Protein AF-A0A938GNB2-F1 (afdb_monomer_lite)

Structure (mmCIF, N/CA/C/O backbone):
data_AF-A0A938GNB2-F1
#
_entry.id   AF-A0A938GNB2-F1
#
loop_
_atom_site.group_PDB
_atom_site.id
_atom_site.type_symbol
_atom_site.label_atom_id
_atom_site.label_alt_id
_atom_site.label_comp_id
_atom_site.label_asym_id
_atom_site.label_entity_id
_atom_site.label_seq_id
_atom_site.pdbx_PDB_ins_code
_atom_site.Cartn_x
_atom_site.Cartn_y
_atom_site.Cartn_z
_atom_site.occupancy
_atom_site.B_iso_or_equiv
_atom_site.auth_seq_id
_atom_site.auth_comp_id
_atom_site.auth_asym_id
_atom_site.auth_atom_id
_atom_site.pdbx_PDB_model_num
ATOM 1 N N . MET A 1 1 ? 9.866 14.753 -5.284 1.00 48.25 1 MET A N 1
ATOM 2 C CA . MET A 1 1 ? 8.605 15.444 -5.637 1.00 48.25 1 MET A CA 1
ATOM 3 C C . MET A 1 1 ? 7.731 14.662 -6.630 1.00 48.25 1 MET A C 1
ATOM 5 O O . MET A 1 1 ? 6.575 15.016 -6.767 1.00 48.25 1 MET A O 1
ATOM 9 N N . ALA A 1 2 ? 8.204 13.586 -7.284 1.00 53.25 2 ALA A N 1
ATOM 10 C CA . ALA A 1 2 ? 7.387 12.778 -8.213 1.00 53.25 2 ALA A CA 1
ATOM 11 C C . ALA A 1 2 ? 6.595 11.619 -7.553 1.00 53.25 2 ALA A C 1
ATOM 13 O O . ALA A 1 2 ? 5.925 10.858 -8.244 1.00 53.25 2 ALA A O 1
ATOM 14 N N . THR A 1 3 ? 6.686 11.465 -6.230 1.00 62.47 3 THR A N 1
ATOM 15 C CA . THR A 1 3 ? 6.144 10.326 -5.468 1.00 62.47 3 THR A CA 1
ATOM 16 C C . THR A 1 3 ? 4.726 10.551 -4.949 1.00 62.47 3 THR A C 1
ATOM 18 O O . THR A 1 3 ? 3.965 9.596 -4.838 1.00 62.47 3 THR A O 1
ATOM 21 N N . GLU A 1 4 ? 4.365 11.796 -4.625 1.00 73.31 4 GLU A N 1
ATOM 22 C CA . GLU A 1 4 ? 3.121 12.114 -3.906 1.00 73.31 4 GLU A CA 1
ATOM 23 C C . GLU A 1 4 ? 1.844 11.673 -4.637 1.00 73.31 4 GLU A C 1
ATOM 25 O O . GLU A 1 4 ? 0.977 11.098 -3.982 1.00 73.31 4 GLU A O 1
ATOM 30 N N . PRO A 1 5 ? 1.710 11.831 -5.973 1.00 83.50 5 PRO A N 1
ATOM 31 C CA . PRO A 1 5 ? 0.500 11.386 -6.662 1.00 83.50 5 PRO A CA 1
ATOM 32 C C . PRO A 1 5 ? 0.307 9.865 -6.602 1.00 83.50 5 PRO A C 1
ATOM 34 O O . PRO A 1 5 ? -0.805 9.392 -6.386 1.00 83.50 5 PRO A O 1
ATOM 37 N N . PHE A 1 6 ? 1.391 9.097 -6.758 1.00 85.00 6 PHE A N 1
ATOM 38 C CA . PHE A 1 6 ? 1.345 7.633 -6.701 1.00 85.00 6 PHE A CA 1
ATOM 39 C C . PHE A 1 6 ? 1.136 7.121 -5.281 1.00 85.00 6 PHE A C 1
ATOM 41 O O . PHE A 1 6 ? 0.414 6.149 -5.093 1.00 85.00 6 PHE A O 1
ATOM 48 N N . LEU A 1 7 ? 1.737 7.784 -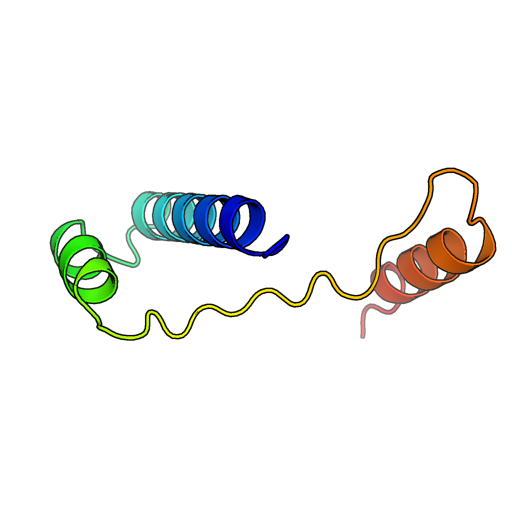4.291 1.00 87.12 7 LEU A N 1
ATOM 49 C CA . LEU A 1 7 ? 1.551 7.448 -2.885 1.00 87.12 7 LEU A CA 1
ATOM 50 C C . LEU A 1 7 ? 0.095 7.658 -2.455 1.00 87.12 7 LEU A C 1
ATOM 52 O O . LEU A 1 7 ? -0.489 6.758 -1.864 1.00 87.12 7 LEU A O 1
ATOM 56 N N . ASN A 1 8 ? -0.503 8.796 -2.816 1.00 89.00 8 ASN A N 1
ATOM 57 C CA . ASN A 1 8 ? -1.897 9.089 -2.486 1.00 89.00 8 ASN A CA 1
ATOM 58 C C . ASN A 1 8 ? -2.859 8.111 -3.164 1.00 89.00 8 ASN A C 1
ATOM 60 O O . ASN A 1 8 ? -3.789 7.631 -2.523 1.00 89.00 8 ASN A O 1
ATOM 64 N N . LEU A 1 9 ? -2.624 7.796 -4.445 1.00 91.75 9 LEU A N 1
ATOM 65 C CA . LEU A 1 9 ? -3.426 6.802 -5.157 1.00 91.75 9 LEU A CA 1
ATOM 66 C C . LEU A 1 9 ? -3.303 5.429 -4.489 1.00 91.75 9 LEU A C 1
ATOM 68 O O . LEU A 1 9 ? -4.308 4.795 -4.195 1.00 91.75 9 LEU A O 1
ATOM 72 N N . TRP A 1 10 ? -2.076 4.990 -4.205 1.00 90.81 10 TRP A N 1
ATOM 73 C CA . TRP A 1 10 ? -1.824 3.719 -3.531 1.00 90.81 10 TRP A CA 1
ATOM 74 C C . TRP A 1 10 ? -2.535 3.634 -2.176 1.00 90.81 10 TRP A C 1
ATOM 76 O O . TRP A 1 10 ? -3.220 2.653 -1.901 1.00 90.81 10 TRP A O 1
ATOM 86 N N . GLU A 1 11 ? -2.406 4.667 -1.345 1.00 92.62 11 GLU A N 1
ATOM 87 C CA . GLU A 1 11 ? -3.045 4.732 -0.030 1.00 92.62 11 GLU A CA 1
ATOM 88 C C . GLU A 1 11 ? -4.577 4.633 -0.136 1.00 92.62 11 GLU A C 1
ATOM 90 O O . GLU A 1 11 ? -5.198 3.843 0.578 1.00 92.62 11 GLU A O 1
ATOM 95 N N . GLN A 1 12 ? -5.185 5.362 -1.078 1.00 94.06 12 GLN A N 1
ATOM 96 C CA . GLN A 1 12 ? -6.631 5.329 -1.315 1.00 94.06 12 GLN A CA 1
ATOM 97 C C . GLN A 1 12 ? -7.124 3.948 -1.761 1.00 94.06 12 GLN A C 1
ATOM 99 O O . GLN A 1 12 ? -8.108 3.450 -1.213 1.00 94.06 12 GLN A O 1
ATOM 104 N N . GLU A 1 13 ? -6.432 3.310 -2.708 1.00 96.38 13 GLU A N 1
ATOM 105 C CA . GLU A 1 13 ? -6.802 1.982 -3.211 1.00 96.38 13 GLU A CA 1
ATOM 106 C C . GLU A 1 13 ? -6.649 0.899 -2.130 1.00 96.38 13 GLU A C 1
ATOM 108 O O . GLU A 1 13 ? -7.504 0.021 -1.992 1.00 96.38 13 GLU A O 1
ATOM 113 N N . VAL A 1 14 ? -5.603 0.982 -1.297 1.00 95.00 14 VAL A N 1
ATOM 114 C CA . VAL A 1 14 ? -5.413 0.060 -0.165 1.00 95.00 14 VAL A CA 1
ATOM 115 C C . VAL A 1 14 ? -6.528 0.220 0.868 1.00 95.00 14 VAL A C 1
ATOM 117 O O . VAL A 1 14 ? -7.079 -0.783 1.331 1.00 95.00 14 VAL A O 1
ATOM 120 N N . PHE A 1 15 ? -6.903 1.451 1.225 1.00 96.12 15 PHE A N 1
ATOM 121 C CA . PHE A 1 15 ? -8.026 1.665 2.138 1.00 96.12 15 PHE A CA 1
ATOM 122 C C . PHE A 1 15 ? -9.349 1.179 1.552 1.00 96.12 15 PHE A C 1
ATOM 124 O O . PHE A 1 15 ? -10.110 0.523 2.265 1.00 96.12 15 PHE A O 1
ATOM 131 N N . ALA A 1 16 ? -9.606 1.438 0.267 1.00 97.94 16 ALA A N 1
ATOM 132 C CA . ALA A 1 16 ? -10.804 0.960 -0.416 1.00 97.94 16 ALA A CA 1
ATOM 133 C C . ALA A 1 16 ? -10.908 -0.573 -0.366 1.00 97.94 16 ALA A C 1
ATOM 135 O O . ALA A 1 16 ? -11.957 -1.103 0.005 1.00 97.94 16 ALA A O 1
ATOM 136 N N . LEU A 1 17 ? -9.809 -1.281 -0.646 1.00 98.19 17 LEU A N 1
ATOM 137 C CA . LEU A 1 17 ? -9.742 -2.740 -0.563 1.00 98.19 17 LEU A CA 1
ATOM 138 C C . LEU A 1 17 ? -10.034 -3.251 0.855 1.00 98.19 17 LEU A C 1
ATOM 140 O O . LEU A 1 17 ? -10.868 -4.134 1.044 1.00 98.19 17 LEU A O 1
ATOM 144 N N . LEU A 1 18 ? -9.361 -2.701 1.869 1.00 97.62 18 LEU A N 1
ATOM 145 C CA . LEU A 1 18 ? -9.498 -3.175 3.249 1.00 97.62 18 LEU A CA 1
ATOM 146 C C . LEU A 1 18 ? -10.880 -2.878 3.844 1.00 97.62 18 LEU A C 1
ATOM 148 O O . LEU A 1 18 ? -11.374 -3.670 4.649 1.00 97.62 18 LEU A O 1
ATOM 152 N N . LEU A 1 19 ? -11.507 -1.766 3.451 1.00 98.25 19 LEU A N 1
ATOM 153 C CA . LEU A 1 19 ? -12.891 -1.451 3.806 1.00 98.25 19 LEU A CA 1
ATOM 154 C C . LEU A 1 19 ? -13.872 -2.414 3.130 1.00 98.25 19 LEU A C 1
ATOM 156 O O . LEU A 1 19 ? -14.770 -2.922 3.799 1.00 98.25 19 LEU A O 1
ATOM 160 N N . ALA A 1 20 ? -13.687 -2.696 1.835 1.00 98.31 20 ALA A N 1
ATOM 161 C CA . ALA A 1 20 ? -14.533 -3.631 1.092 1.00 98.31 20 ALA A CA 1
ATOM 162 C C . ALA A 1 20 ? -14.489 -5.050 1.687 1.00 98.31 20 ALA A C 1
ATOM 164 O O . ALA A 1 20 ? -15.518 -5.711 1.792 1.00 98.31 20 ALA A O 1
ATOM 165 N N . GLU A 1 21 ? -13.317 -5.479 2.158 1.00 98.31 21 GLU A N 1
ATOM 166 C CA . GLU A 1 21 ? -13.107 -6.762 2.842 1.00 98.31 21 GLU A CA 1
ATOM 167 C C . GLU A 1 21 ? -13.498 -6.744 4.336 1.00 98.31 21 GLU A C 1
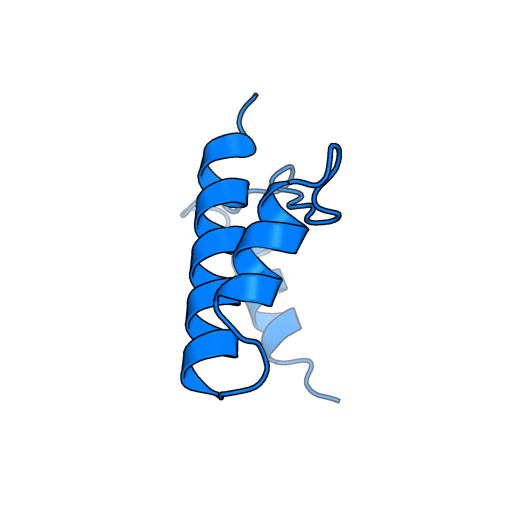ATOM 169 O O . GLU A 1 21 ? -13.307 -7.735 5.049 1.00 98.31 21 GLU A O 1
ATOM 174 N N . GLY A 1 22 ? -13.998 -5.612 4.849 1.00 97.81 22 GLY A N 1
ATOM 175 C CA . GLY A 1 22 ? -14.399 -5.446 6.249 1.00 97.81 22 GLY A CA 1
ATOM 176 C C . GLY A 1 22 ? -13.253 -5.612 7.254 1.00 97.81 22 GLY A C 1
ATOM 177 O O . GLY A 1 22 ? -13.486 -5.961 8.411 1.00 97.81 22 GLY A O 1
ATOM 178 N N . LYS A 1 23 ? -12.001 -5.413 6.822 1.00 98.19 23 LYS A N 1
ATOM 179 C CA . LYS A 1 23 ? -10.800 -5.582 7.659 1.00 98.19 23 LYS A CA 1
ATOM 180 C C . LYS A 1 23 ? -10.509 -4.367 8.531 1.00 98.19 23 LYS A C 1
ATOM 182 O O . LYS A 1 23 ? -9.862 -4.510 9.564 1.00 98.19 23 LYS A O 1
ATOM 187 N N . ILE A 1 24 ? -10.972 -3.190 8.115 1.00 97.69 24 ILE A N 1
ATOM 188 C CA . ILE A 1 24 ? -10.842 -1.926 8.846 1.00 97.69 24 ILE A CA 1
ATOM 189 C C . ILE A 1 24 ? -12.168 -1.160 8.813 1.00 97.69 24 ILE A C 1
ATOM 191 O O . ILE A 1 24 ? -13.056 -1.481 8.026 1.00 97.69 24 ILE A O 1
ATOM 195 N N . THR A 1 25 ? -12.296 -0.135 9.656 1.00 98.25 25 THR A N 1
ATOM 196 C CA . THR A 1 25 ? -13.448 0.780 9.665 1.00 98.25 25 THR A CA 1
ATOM 197 C C . THR A 1 25 ? -13.055 2.171 9.175 1.00 98.25 25 THR A C 1
ATOM 199 O O . THR A 1 25 ? -11.872 2.512 9.102 1.00 98.25 25 THR A O 1
ATOM 202 N N . ASN A 1 26 ? -14.053 3.010 8.888 1.00 97.56 26 ASN A N 1
ATOM 203 C CA . ASN A 1 26 ? -13.815 4.414 8.553 1.00 97.56 26 ASN A CA 1
ATOM 204 C C . ASN A 1 26 ? -13.124 5.183 9.695 1.00 97.56 26 ASN A C 1
ATOM 206 O O . ASN A 1 2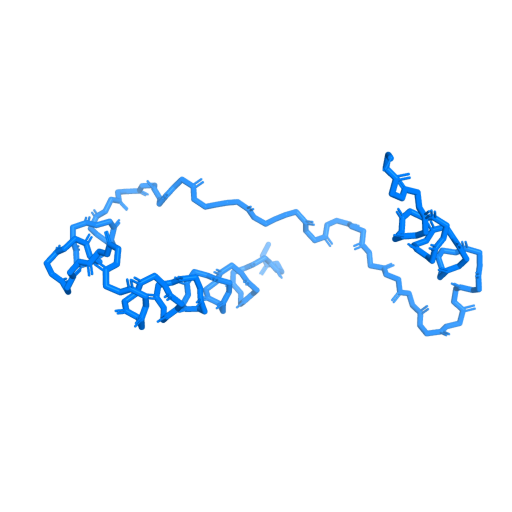6 ? -12.329 6.079 9.415 1.00 97.56 26 ASN A O 1
ATOM 210 N N . GLU A 1 27 ? -13.355 4.828 10.969 1.00 97.94 27 GLU A N 1
ATOM 211 C CA . GLU A 1 27 ? -12.616 5.451 12.078 1.00 97.94 27 GLU A CA 1
ATOM 212 C C . GLU A 1 27 ? -11.125 5.097 12.038 1.00 97.94 27 GLU A C 1
ATOM 214 O O . GLU A 1 27 ? -10.280 5.952 12.305 1.00 97.94 27 GLU A O 1
ATOM 219 N N . VAL A 1 28 ? -10.786 3.856 11.671 1.00 95.94 28 VAL A N 1
ATOM 220 C CA . VAL A 1 28 ? -9.389 3.424 11.516 1.00 95.94 28 VAL A CA 1
ATOM 221 C C . VAL A 1 28 ? -8.711 4.190 10.379 1.00 95.94 28 VAL A C 1
ATOM 223 O O . VAL A 1 28 ? -7.589 4.656 10.560 1.00 95.94 28 VAL A O 1
ATOM 226 N N . VAL A 1 29 ? -9.396 4.388 9.249 1.00 95.38 29 VAL A N 1
ATOM 227 C CA . VAL A 1 29 ? -8.875 5.191 8.127 1.00 95.38 29 VAL A CA 1
ATOM 228 C C . VAL A 1 29 ? -8.608 6.634 8.562 1.00 95.38 29 VAL A C 1
ATOM 230 O O . VAL A 1 29 ? -7.511 7.145 8.345 1.00 95.38 29 VAL A O 1
ATOM 233 N N . ALA A 1 30 ? -9.565 7.276 9.242 1.00 95.19 30 ALA A N 1
ATOM 234 C CA . ALA A 1 30 ? -9.394 8.639 9.749 1.00 95.19 30 ALA A CA 1
ATOM 235 C C . ALA A 1 30 ? -8.228 8.752 10.748 1.00 95.19 30 ALA A C 1
ATOM 237 O O . ALA A 1 30 ? -7.474 9.725 10.717 1.00 95.19 30 ALA A O 1
ATOM 238 N N . ASN A 1 31 ? -8.051 7.746 11.610 1.00 94.44 31 ASN A N 1
ATOM 239 C CA . ASN A 1 31 ? -6.930 7.694 12.544 1.00 94.44 31 ASN A CA 1
ATOM 240 C C . ASN A 1 31 ? -5.586 7.611 11.805 1.00 94.44 31 ASN A C 1
ATOM 242 O O . ASN A 1 31 ? -4.705 8.425 12.074 1.00 94.44 31 ASN A O 1
ATOM 246 N N . ILE A 1 32 ? -5.439 6.690 10.847 1.00 92.00 32 ILE A N 1
ATOM 247 C CA . ILE A 1 32 ? -4.202 6.543 10.060 1.00 92.00 32 ILE A CA 1
ATOM 248 C C . ILE A 1 32 ? -3.898 7.831 9.279 1.00 92.00 32 ILE A C 1
ATOM 250 O O . ILE A 1 32 ? -2.766 8.308 9.307 1.00 92.00 32 ILE A O 1
ATOM 254 N N . GLY A 1 33 ? -4.912 8.454 8.670 1.00 89.88 33 GLY A N 1
ATOM 255 C CA . GLY A 1 33 ? -4.763 9.727 7.955 1.00 89.88 33 GLY A CA 1
ATOM 256 C C . GLY A 1 33 ? -4.361 10.916 8.842 1.00 89.88 33 GLY A C 1
ATOM 257 O O . GLY A 1 33 ? -3.875 11.924 8.337 1.00 89.88 33 GLY A O 1
ATOM 258 N N . SER A 1 34 ? -4.527 10.814 10.166 1.00 91.62 34 SER A N 1
ATOM 259 C CA . SER A 1 34 ? -4.081 11.837 11.124 1.00 91.62 34 SER A CA 1
ATOM 260 C C . SER A 1 34 ? -2.601 11.720 11.507 1.00 91.62 34 SER A C 1
ATOM 262 O O . SER A 1 34 ? -2.047 12.617 12.151 1.00 91.62 34 SER A O 1
ATOM 264 N N . TRP A 1 35 ? -1.943 10.614 11.147 1.00 91.12 35 TRP A N 1
ATOM 265 C CA . TRP A 1 35 ? -0.553 10.391 11.511 1.00 91.12 35 TRP A CA 1
ATOM 266 C C . TRP A 1 35 ? 0.358 11.371 10.779 1.00 91.12 35 TRP A C 1
ATOM 268 O O . TRP A 1 35 ? 0.290 11.545 9.566 1.00 91.12 35 TRP A O 1
ATOM 278 N N . LYS A 1 36 ? 1.303 11.962 11.519 1.00 86.50 36 LYS A N 1
ATOM 279 C CA . LYS A 1 36 ? 2.346 12.831 10.948 1.00 86.50 36 LYS A CA 1
ATOM 280 C C . LYS A 1 36 ? 3.163 12.124 9.855 1.00 86.50 36 LYS A C 1
ATOM 282 O O . LYS A 1 36 ? 3.692 12.777 8.959 1.00 86.50 36 LYS A O 1
ATOM 287 N N . HIS A 1 37 ? 3.272 10.801 9.954 1.00 83.12 37 HIS A N 1
ATOM 288 C CA . HIS A 1 37 ? 3.892 9.926 8.970 1.00 83.12 37 HIS A CA 1
ATOM 289 C C . HIS A 1 37 ? 2.981 8.708 8.781 1.00 83.12 37 HIS A C 1
ATOM 291 O O . HIS A 1 37 ? 2.764 7.969 9.738 1.00 83.12 37 HIS A O 1
ATOM 297 N N . SER A 1 38 ? 2.450 8.499 7.572 1.00 78.31 38 SER A N 1
ATOM 298 C CA . SER A 1 38 ? 1.458 7.445 7.299 1.00 78.31 38 SER A CA 1
ATOM 299 C C . SER A 1 38 ? 2.035 6.024 7.336 1.00 78.31 38 SER A C 1
ATOM 301 O O . SER A 1 38 ? 1.292 5.052 7.410 1.00 78.31 38 SER A O 1
ATOM 303 N N . GLY A 1 39 ? 3.364 5.878 7.288 1.00 80.50 39 GLY A N 1
ATOM 304 C CA . GLY A 1 39 ? 4.038 4.579 7.192 1.00 80.50 39 GLY A CA 1
ATOM 305 C C . GLY A 1 39 ? 3.968 3.947 5.795 1.00 80.50 39 GLY A C 1
ATOM 306 O O . GLY A 1 39 ? 4.697 2.991 5.534 1.00 80.50 39 GLY A O 1
ATOM 307 N N . PHE A 1 40 ? 3.163 4.498 4.878 1.00 85.06 40 PHE A N 1
ATOM 308 C CA . PHE A 1 40 ? 3.174 4.119 3.469 1.00 85.06 40 PHE A CA 1
ATOM 309 C C . PHE A 1 40 ? 4.396 4.709 2.768 1.00 85.06 40 PHE A C 1
ATOM 311 O O . PHE A 1 40 ? 4.714 5.891 2.903 1.00 85.06 40 PHE A O 1
ATOM 318 N N . SER A 1 41 ? 5.077 3.872 1.991 1.00 84.12 41 SER A N 1
ATOM 319 C CA . SER A 1 41 ? 6.191 4.282 1.147 1.00 84.12 41 SER A CA 1
ATOM 320 C C . SER A 1 41 ? 6.044 3.628 -0.214 1.00 84.12 41 SER A C 1
ATOM 322 O O . SER A 1 41 ? 5.834 2.420 -0.313 1.00 84.12 41 SER A O 1
ATOM 324 N N . VAL A 1 42 ? 6.159 4.442 -1.257 1.00 82.75 42 VAL A N 1
ATOM 325 C CA 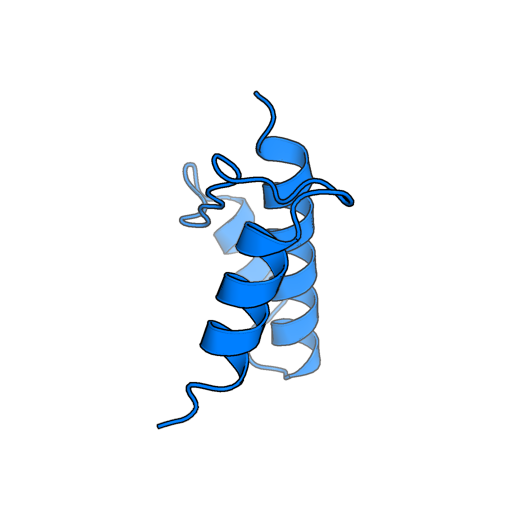. VAL A 1 42 ? 6.258 3.990 -2.641 1.00 82.75 42 VAL A CA 1
ATOM 326 C C . VAL A 1 42 ? 7.626 4.432 -3.137 1.00 82.75 42 VAL A C 1
ATOM 328 O O . VAL A 1 42 ? 7.961 5.612 -3.036 1.00 82.75 42 VAL A O 1
ATOM 331 N N . ASP A 1 43 ? 8.408 3.496 -3.671 1.00 83.12 43 ASP A N 1
ATOM 332 C CA . ASP A 1 43 ? 9.656 3.788 -4.373 1.00 83.12 43 ASP A CA 1
ATOM 333 C C . ASP A 1 43 ? 9.420 3.727 -5.893 1.00 83.12 43 ASP A C 1
ATOM 335 O O . ASP A 1 43 ? 9.351 2.637 -6.462 1.00 83.12 43 ASP A O 1
ATOM 339 N N . PRO A 1 44 ? 9.272 4.881 -6.571 1.00 76.38 44 PRO A N 1
ATOM 340 C CA . PRO A 1 44 ? 9.131 4.958 -8.017 1.00 76.38 44 PRO A CA 1
ATOM 341 C C . PRO A 1 44 ? 10.469 5.265 -8.711 1.00 76.38 44 PRO A C 1
ATOM 343 O O . PRO A 1 44 ? 10.462 5.777 -9.831 1.00 76.38 44 PRO A O 1
ATOM 346 N N . SER A 1 45 ? 11.615 5.039 -8.053 1.00 79.62 45 SER A N 1
ATOM 347 C CA . SER A 1 45 ? 12.939 5.329 -8.627 1.00 79.62 45 SER A CA 1
ATOM 348 C C . SER A 1 45 ? 13.229 4.533 -9.900 1.00 79.62 45 SER A C 1
ATOM 350 O O . SER A 1 45 ? 14.012 4.978 -10.739 1.00 79.62 45 SER A O 1
ATOM 352 N N . VAL A 1 46 ? 12.559 3.392 -10.078 1.00 78.62 46 VAL A N 1
ATOM 353 C CA . VAL A 1 46 ? 12.642 2.563 -11.277 1.00 78.62 46 VAL A CA 1
ATOM 354 C C . VAL A 1 46 ? 11.332 2.656 -12.053 1.00 78.62 46 VAL A C 1
ATOM 356 O O . VAL A 1 46 ? 10.267 2.282 -11.564 1.00 78.62 46 VAL A O 1
ATOM 359 N N . ARG A 1 47 ? 11.424 3.129 -13.297 1.00 81.06 47 ARG A N 1
ATOM 360 C CA . ARG A 1 47 ? 10.330 3.140 -14.270 1.00 81.06 47 ARG A CA 1
ATOM 361 C C . ARG A 1 47 ? 10.735 2.298 -15.472 1.00 81.06 47 ARG A C 1
ATOM 363 O O . ARG A 1 47 ? 11.826 2.473 -16.003 1.00 81.06 47 ARG A O 1
ATOM 370 N N . LEU A 1 48 ? 9.840 1.411 -15.899 1.00 85.81 48 LEU A N 1
ATOM 371 C CA . LEU A 1 48 ? 9.981 0.686 -17.157 1.00 85.81 48 LEU A CA 1
ATOM 372 C C . LEU A 1 48 ? 9.378 1.526 -18.280 1.00 85.81 48 LEU A C 1
ATOM 374 O O . LEU A 1 48 ? 8.178 1.803 -18.283 1.00 85.81 48 LEU A O 1
ATOM 378 N N . GLU A 1 49 ? 10.215 1.938 -19.224 1.00 88.56 49 GLU A N 1
ATOM 379 C CA . GLU A 1 49 ? 9.758 2.593 -20.447 1.00 88.56 49 GLU A CA 1
ATOM 380 C C . GLU A 1 49 ? 9.156 1.558 -21.405 1.00 88.56 49 GLU A C 1
ATOM 382 O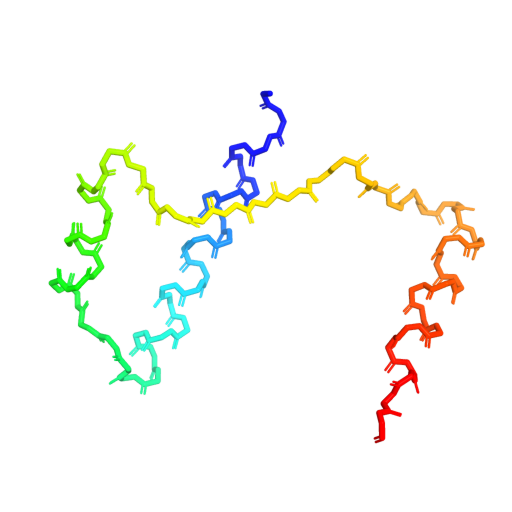 O . GLU A 1 49 ? 9.588 0.407 -21.444 1.00 88.56 49 GLU A O 1
ATOM 387 N N . ALA A 1 50 ? 8.188 1.959 -22.235 1.00 85.75 50 ALA A N 1
ATOM 388 C CA . ALA A 1 50 ? 7.492 1.031 -23.138 1.00 85.75 50 ALA A CA 1
ATOM 389 C C . ALA A 1 50 ? 8.431 0.299 -24.126 1.00 85.75 50 ALA A C 1
ATOM 391 O O . ALA A 1 50 ? 8.097 -0.775 -24.625 1.00 85.75 50 ALA A O 1
ATOM 392 N N . GLY A 1 51 ? 9.606 0.873 -24.411 1.00 91.69 51 GLY A N 1
ATOM 393 C CA . GLY A 1 51 ? 10.641 0.267 -25.253 1.00 91.69 51 GLY A CA 1
ATOM 394 C C . GLY A 1 51 ? 11.654 -0.613 -24.511 1.00 91.69 51 GLY A C 1
ATOM 395 O O . GLY A 1 51 ? 12.450 -1.281 -25.171 1.00 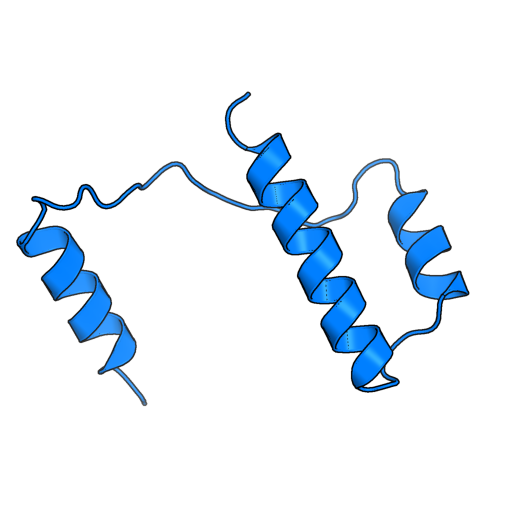91.69 51 GLY A O 1
ATOM 396 N N . ASP A 1 52 ? 11.647 -0.634 -23.174 1.00 92.50 52 ASP A N 1
ATOM 397 C CA . ASP A 1 52 ? 12.608 -1.388 -22.363 1.00 92.50 52 ASP A CA 1
ATOM 398 C C . ASP A 1 52 ? 12.245 -2.879 -22.312 1.00 92.50 52 ASP A C 1
ATOM 400 O O . ASP A 1 52 ? 11.689 -3.399 -21.342 1.00 92.50 52 ASP A O 1
ATOM 404 N N . ARG A 1 53 ? 12.560 -3.585 -23.402 1.00 93.75 53 ARG A N 1
ATOM 405 C CA . ARG A 1 53 ? 12.294 -5.023 -23.536 1.00 93.75 53 ARG A CA 1
ATOM 406 C C . ARG A 1 53 ? 12.980 -5.850 -22.453 1.00 93.75 53 ARG A C 1
ATOM 408 O O . ARG A 1 53 ? 12.379 -6.804 -21.967 1.00 93.75 53 ARG A O 1
ATOM 415 N N . ASP A 1 54 ? 14.197 -5.483 -22.058 1.00 93.19 54 ASP A N 1
ATOM 416 C CA . ASP A 1 54 ? 14.949 -6.220 -21.043 1.00 93.19 54 ASP A CA 1
ATOM 417 C C . ASP A 1 54 ? 14.333 -6.026 -19.654 1.00 93.19 54 ASP A C 1
ATOM 419 O O . ASP A 1 54 ? 14.211 -6.980 -18.884 1.00 93.19 54 ASP A O 1
ATOM 423 N N . GLY A 1 55 ? 13.916 -4.804 -19.319 1.00 91.19 55 GLY A N 1
ATOM 424 C CA . GLY A 1 55 ? 13.196 -4.512 -18.084 1.00 91.19 55 GLY A CA 1
ATOM 425 C C . GLY A 1 55 ? 11.836 -5.212 -18.013 1.00 91.19 55 GLY A C 1
ATOM 426 O O . GLY A 1 55 ? 11.520 -5.839 -17.000 1.00 91.19 55 GLY A O 1
ATOM 427 N N . ILE A 1 56 ? 11.076 -5.209 -19.113 1.00 93.31 56 ILE A N 1
ATOM 428 C CA . ILE A 1 56 ? 9.806 -5.945 -19.229 1.00 93.31 56 ILE A CA 1
ATOM 429 C C . ILE A 1 56 ? 10.031 -7.456 -19.059 1.00 93.31 56 ILE A C 1
ATOM 431 O O . ILE A 1 56 ? 9.312 -8.102 -18.296 1.00 93.31 56 ILE A O 1
ATOM 435 N N . GLN A 1 57 ? 11.055 -8.026 -19.702 1.00 93.31 57 GLN A N 1
ATOM 436 C CA . GLN A 1 57 ? 11.410 -9.443 -19.572 1.00 93.31 57 GLN A CA 1
ATOM 437 C C . GLN A 1 57 ? 11.730 -9.816 -18.117 1.00 93.31 57 GLN A C 1
ATOM 439 O O . GLN A 1 57 ? 11.253 -10.842 -17.630 1.00 93.31 57 GLN A O 1
ATOM 444 N N . ARG A 1 58 ? 12.500 -8.985 -17.399 1.00 91.25 58 ARG A N 1
ATOM 445 C CA . ARG A 1 58 ? 12.810 -9.203 -15.972 1.00 91.25 58 ARG A CA 1
ATOM 446 C C . ARG A 1 58 ? 11.550 -9.185 -15.107 1.00 91.25 58 ARG A C 1
ATOM 448 O O . ARG A 1 58 ? 11.414 -10.029 -14.223 1.00 91.25 58 ARG A O 1
ATOM 455 N N . LEU A 1 59 ? 10.620 -8.266 -15.375 1.00 89.50 59 LEU A N 1
ATOM 456 C CA . LEU A 1 59 ? 9.348 -8.186 -14.655 1.00 89.50 59 LEU A CA 1
ATOM 457 C C . LEU A 1 59 ? 8.489 -9.439 -14.888 1.00 89.50 59 LEU A C 1
ATOM 459 O O . LEU A 1 59 ? 7.965 -10.016 -13.938 1.00 89.50 59 LEU A O 1
ATOM 463 N N . ILE A 1 60 ? 8.393 -9.902 -16.137 1.00 91.44 60 ILE A N 1
ATOM 464 C CA . ILE A 1 60 ? 7.683 -11.143 -16.476 1.00 91.44 60 ILE A CA 1
ATOM 465 C C . ILE A 1 60 ? 8.323 -12.335 -15.759 1.00 91.44 60 ILE A C 1
ATOM 467 O O . ILE A 1 60 ? 7.621 -13.122 -15.131 1.00 91.44 60 ILE A O 1
ATOM 471 N N . GLN A 1 61 ? 9.653 -12.456 -15.800 1.00 92.19 61 GLN A N 1
ATOM 472 C CA . GLN A 1 61 ? 10.371 -13.519 -15.093 1.00 92.19 61 GLN A CA 1
ATOM 473 C C . GLN A 1 61 ? 10.110 -13.486 -13.586 1.00 92.19 61 GLN A C 1
ATOM 475 O O . GLN A 1 61 ? 9.964 -14.543 -12.982 1.00 92.19 61 GLN A O 1
ATOM 480 N N . TYR A 1 62 ? 10.014 -12.298 -12.984 1.00 88.25 62 TYR A N 1
ATOM 481 C CA . TYR A 1 62 ? 9.652 -12.146 -11.578 1.00 88.25 62 TYR A CA 1
ATOM 482 C C . TYR A 1 62 ? 8.230 -12.646 -11.287 1.00 88.25 62 TYR A C 1
ATOM 484 O O . TYR A 1 62 ? 8.054 -13.419 -10.351 1.00 88.25 62 TYR A O 1
ATOM 492 N N . PHE A 1 63 ? 7.232 -12.283 -12.101 1.00 86.69 63 PHE A N 1
ATOM 493 C CA . PHE A 1 63 ? 5.862 -12.792 -11.936 1.00 86.69 63 PHE A CA 1
ATOM 494 C C . PHE A 1 63 ? 5.767 -14.309 -12.106 1.00 86.69 63 PHE A C 1
ATOM 496 O O . PHE A 1 63 ? 5.019 -14.969 -11.391 1.00 86.69 63 PHE A O 1
ATOM 503 N N . LEU A 1 64 ? 6.538 -14.867 -13.040 1.00 91.44 64 LEU A N 1
ATOM 504 C CA . LEU A 1 64 ? 6.592 -16.308 -13.281 1.00 91.44 64 LEU A CA 1
ATOM 505 C C . LEU A 1 64 ? 7.375 -17.066 -12.204 1.00 91.44 64 LEU A C 1
ATOM 507 O O . LEU A 1 64 ? 7.271 -18.287 -12.123 1.00 91.44 64 LEU A O 1
ATOM 511 N N . ARG A 1 65 ? 8.138 -16.363 -11.361 1.00 86.94 65 ARG A N 1
ATOM 512 C CA . ARG A 1 65 ? 8.918 -16.933 -10.257 1.00 86.94 65 ARG A CA 1
ATOM 513 C C . ARG A 1 65 ? 8.038 -17.296 -9.050 1.00 86.94 65 ARG A C 1
ATOM 515 O O . ARG A 1 65 ? 8.474 -17.118 -7.914 1.00 86.94 65 ARG A O 1
ATOM 522 N N . CYS A 1 66 ? 6.819 -17.795 -9.257 1.00 54.12 66 CYS A N 1
ATOM 523 C CA . CYS A 1 66 ? 6.082 -18.426 -8.159 1.00 54.12 66 CYS A CA 1
ATOM 524 C C . CYS A 1 66 ? 7.000 -19.451 -7.456 1.00 54.12 66 CYS A C 1
ATOM 526 O O . CYS A 1 66 ? 7.672 -20.212 -8.160 1.00 54.12 66 CYS A O 1
ATOM 528 N N . PRO A 1 67 ? 7.088 -19.452 -6.112 1.00 61.25 67 PRO A N 1
ATOM 529 C CA . PRO A 1 67 ? 7.643 -20.590 -5.392 1.00 61.25 67 PRO A CA 1
ATOM 530 C C . PRO A 1 67 ? 6.768 -21.836 -5.566 1.00 61.25 67 PRO A C 1
ATOM 532 O O . PRO A 1 67 ? 5.545 -21.681 -5.799 1.00 61.25 67 PRO A O 1
#

Radius of gyration: 16.18 Å; chains: 1; bounding box: 30×36×38 Å

Foldseek 3Di:
DVFVVVQVVVLVVVVVVCVVVVNDDPVVSVVLVPDPDNPGDDDPVDDDDPPNPVVVVVVVVVVVPDD

Secondary structure (DSSP, 8-state):
--SHHHHHHHHHHHHHHHHHTTSS-HHHHHHHHTSSS-------S----TT-HHHHHHHHHHHH---

pLDDT: mean 87.78, std 10.99, range [48.25, 98.31]

Sequence (67 aa):
MATEPFLNLWEQEVFALLLAEGKITNEVVANIGSWKHSGFSVDPSVRLEAGDRDGIQRLIQYFLRCP